Protein AF-A0AAE8H8X1-F1 (afdb_monomer)

Secondary structure (DSSP, 8-state):
-HHHHHHHHHHHHT-------------SS------SS----------HHHHHHHHHHHHHTS---

Structure (mmCIF, N/CA/C/O backbone):
data_AF-A0AAE8H8X1-F1
#
_entry.id   AF-A0AAE8H8X1-F1
#
loop_
_atom_site.group_PDB
_atom_site.id
_atom_site.type_symbol
_atom_site.label_atom_id
_atom_site.label_alt_id
_atom_site.label_comp_id
_atom_site.label_asym_id
_atom_site.label_entity_id
_atom_site.label_seq_id
_atom_site.pdbx_PDB_ins_code
_atom_site.Cartn_x
_atom_site.Cartn_y
_atom_site.Cartn_z
_atom_site.occupancy
_atom_site.B_iso_or_equiv
_atom_site.auth_seq_id
_atom_site.auth_comp_id
_atom_site.auth_asym_id
_atom_site.auth_atom_id
_atom_site.pdbx_PDB_model_num
ATOM 1 N N . MET A 1 1 ? 11.233 -3.291 -28.464 1.00 59.88 1 MET A N 1
ATOM 2 C CA . MET A 1 1 ? 11.343 -3.659 -27.033 1.00 59.88 1 MET A CA 1
ATOM 3 C C . MET A 1 1 ? 11.871 -2.517 -26.172 1.00 59.88 1 MET A C 1
ATOM 5 O O . MET A 1 1 ? 11.248 -2.229 -25.163 1.00 59.88 1 MET A O 1
ATOM 9 N N . VAL A 1 2 ? 12.920 -1.7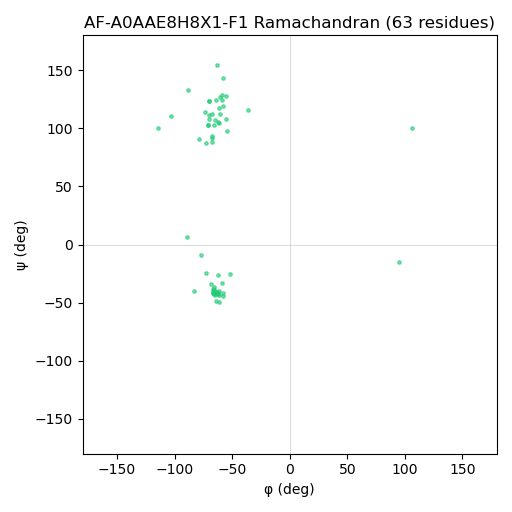95 -26.589 1.00 86.06 2 VAL A N 1
ATOM 10 C CA . VAL A 1 2 ? 13.461 -0.641 -25.834 1.00 86.06 2 VAL A CA 1
ATOM 11 C C . VAL A 1 2 ? 12.421 0.463 -25.584 1.00 86.06 2 VAL A C 1
ATOM 13 O O . VAL A 1 2 ? 12.317 0.953 -24.467 1.00 86.06 2 VAL A O 1
ATOM 16 N N . GLY A 1 3 ? 11.584 0.794 -26.576 1.00 86.19 3 GLY A N 1
ATOM 17 C CA . GLY A 1 3 ? 10.515 1.789 -26.398 1.00 86.19 3 GLY A CA 1
ATOM 18 C C . GLY A 1 3 ? 9.466 1.390 -25.352 1.00 86.19 3 GLY A C 1
ATOM 19 O O . GLY A 1 3 ? 9.098 2.202 -24.512 1.00 86.19 3 GLY A O 1
ATOM 20 N N . ALA A 1 4 ? 9.038 0.122 -25.346 1.00 85.75 4 ALA A N 1
ATOM 21 C CA . ALA A 1 4 ? 8.086 -0.391 -24.357 1.00 85.75 4 ALA A CA 1
ATOM 22 C C . ALA A 1 4 ? 8.681 -0.393 -22.939 1.00 85.75 4 ALA A C 1
ATOM 24 O O . ALA A 1 4 ? 8.002 -0.026 -21.982 1.00 85.75 4 ALA A O 1
ATOM 25 N N . LEU A 1 5 ? 9.967 -0.740 -22.816 1.00 87.50 5 LEU A N 1
ATOM 26 C CA . LEU A 1 5 ? 10.682 -0.696 -21.541 1.00 87.50 5 LEU A CA 1
ATOM 27 C C . LEU A 1 5 ? 10.802 0.741 -21.005 1.00 87.50 5 LEU A C 1
ATOM 29 O O . LEU A 1 5 ? 10.607 0.970 -19.815 1.00 87.50 5 LEU A O 1
ATOM 33 N N . GLY A 1 6 ? 11.076 1.709 -21.886 1.00 92.94 6 GLY A N 1
ATOM 34 C CA . GLY A 1 6 ? 11.166 3.125 -21.523 1.00 92.94 6 GLY A CA 1
ATOM 35 C C . GLY A 1 6 ? 9.848 3.687 -20.986 1.00 92.94 6 GLY A C 1
ATOM 36 O O . GLY A 1 6 ? 9.846 4.384 -19.975 1.00 92.94 6 GLY A O 1
ATOM 37 N N . VAL A 1 7 ? 8.719 3.329 -21.605 1.00 90.81 7 VAL A N 1
ATOM 38 C CA . VAL A 1 7 ? 7.384 3.740 -21.133 1.00 90.81 7 VAL A CA 1
ATOM 39 C C . VAL A 1 7 ? 7.070 3.139 -19.762 1.00 90.81 7 VAL A C 1
ATOM 41 O O . VAL A 1 7 ? 6.598 3.855 -18.881 1.00 90.81 7 VAL A O 1
ATOM 44 N N . ALA A 1 8 ? 7.371 1.855 -19.548 1.00 89.94 8 ALA A N 1
ATOM 45 C CA . ALA A 1 8 ? 7.158 1.206 -18.254 1.00 89.94 8 ALA A CA 1
ATOM 46 C C . ALA A 1 8 ? 8.009 1.840 -17.137 1.00 89.94 8 ALA A C 1
ATOM 48 O O . ALA A 1 8 ? 7.510 2.069 -16.036 1.00 89.94 8 ALA A O 1
ATOM 49 N N . ALA A 1 9 ? 9.269 2.177 -17.429 1.00 89.25 9 ALA A N 1
ATOM 50 C CA . ALA A 1 9 ? 10.157 2.844 -16.480 1.00 89.25 9 ALA A CA 1
ATOM 51 C C . ALA A 1 9 ? 9.675 4.261 -16.128 1.00 89.25 9 ALA A C 1
ATOM 53 O O . ALA A 1 9 ? 9.665 4.623 -14.954 1.00 89.25 9 ALA A O 1
ATOM 54 N N . LEU A 1 10 ? 9.224 5.043 -17.116 1.00 88.12 10 LEU A N 1
ATOM 55 C CA . LEU A 1 10 ? 8.653 6.373 -16.875 1.00 88.12 10 LEU A CA 1
ATOM 56 C C . LEU A 1 10 ? 7.354 6.304 -16.067 1.00 88.12 10 LEU A C 1
ATOM 58 O O . LEU A 1 10 ? 7.158 7.122 -15.176 1.00 88.12 10 LEU A O 1
ATOM 62 N N . ALA A 1 11 ? 6.489 5.323 -16.335 1.00 87.12 11 ALA A N 1
ATOM 63 C CA . ALA A 1 11 ? 5.254 5.130 -15.578 1.00 87.12 11 ALA A CA 1
ATOM 64 C C . ALA A 1 11 ? 5.527 4.791 -14.104 1.00 87.12 11 ALA A C 1
ATOM 66 O O . ALA A 1 11 ? 4.870 5.335 -13.221 1.00 87.12 11 ALA A O 1
ATOM 67 N N . LEU A 1 12 ? 6.520 3.934 -13.838 1.00 85.88 12 LEU A N 1
ATOM 68 C CA . LEU A 1 12 ? 6.972 3.629 -12.478 1.00 85.88 12 LEU A CA 1
ATOM 69 C C . LEU A 1 12 ? 7.628 4.837 -11.802 1.00 85.88 12 LEU A C 1
ATOM 71 O O . LEU A 1 12 ? 7.366 5.088 -10.632 1.00 85.88 12 LEU A O 1
ATOM 75 N N . ALA A 1 13 ? 8.451 5.600 -12.523 1.00 85.25 13 ALA A N 1
ATOM 76 C CA . ALA A 1 13 ? 9.113 6.786 -11.979 1.00 85.25 13 ALA A CA 1
ATOM 77 C C . ALA A 1 13 ? 8.131 7.930 -11.682 1.00 85.25 13 ALA A C 1
ATOM 79 O O . ALA A 1 13 ? 8.323 8.668 -10.722 1.00 85.25 13 ALA A O 1
ATOM 80 N N . ALA A 1 14 ? 7.073 8.070 -12.485 1.00 84.31 14 ALA A N 1
ATOM 81 C CA . ALA A 1 14 ? 6.001 9.035 -12.252 1.00 84.31 14 ALA A CA 1
ATOM 82 C C . ALA A 1 14 ? 5.026 8.591 -11.147 1.00 84.31 14 ALA A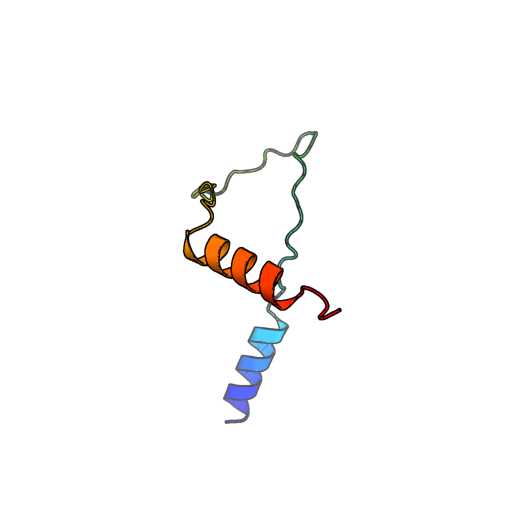 C 1
ATOM 84 O O . ALA A 1 14 ? 4.155 9.367 -10.748 1.00 84.31 14 ALA A O 1
ATOM 85 N N . TRP A 1 15 ? 5.135 7.350 -10.664 1.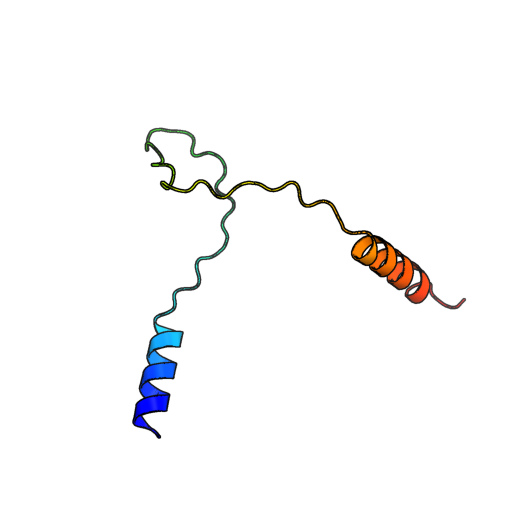00 83.44 15 TRP A N 1
ATOM 86 C CA . TRP A 1 15 ? 4.282 6.840 -9.605 1.00 83.44 15 TRP A CA 1
ATOM 87 C C . TRP A 1 15 ? 4.756 7.355 -8.243 1.00 83.44 15 TRP A C 1
ATOM 89 O O . TRP A 1 15 ? 5.569 6.734 -7.559 1.00 83.44 15 TRP A O 1
ATOM 99 N N . GLU A 1 16 ? 4.211 8.493 -7.823 1.00 71.00 16 GLU A N 1
ATOM 100 C CA . GLU A 1 16 ? 4.405 9.008 -6.470 1.00 71.00 16 GLU A CA 1
ATOM 101 C C . GLU A 1 16 ? 3.639 8.118 -5.481 1.00 71.00 16 GLU A C 1
ATOM 103 O O . GLU A 1 16 ? 2.410 8.174 -5.391 1.00 71.00 16 GLU A O 1
ATOM 108 N N . GLN A 1 17 ? 4.346 7.241 -4.763 1.00 60.56 17 GLN A N 1
ATOM 109 C CA . GLN A 1 17 ? 3.716 6.332 -3.809 1.00 60.56 17 GLN A CA 1
ATOM 110 C C . GLN A 1 17 ? 3.198 7.139 -2.603 1.00 60.56 17 GLN A C 1
ATOM 112 O O . GLN A 1 17 ? 4.010 7.640 -1.819 1.00 60.56 17 GLN A O 1
ATOM 117 N N . PRO A 1 18 ? 1.868 7.268 -2.404 1.00 63.50 18 PRO A N 1
ATOM 118 C CA . PRO A 1 18 ? 1.339 8.077 -1.321 1.00 63.50 18 PRO A CA 1
ATOM 119 C C . PRO A 1 18 ? 1.702 7.408 0.001 1.00 63.50 18 PRO A C 1
ATOM 121 O O . PRO A 1 18 ? 1.226 6.317 0.322 1.00 63.50 18 PRO A O 1
ATOM 124 N N . ARG A 1 19 ? 2.577 8.055 0.776 1.00 60.84 19 ARG A N 1
ATOM 125 C CA . ARG A 1 19 ? 2.892 7.624 2.139 1.00 60.84 19 ARG A CA 1
ATOM 126 C C . ARG A 1 19 ? 1.591 7.547 2.931 1.00 60.84 19 ARG A C 1
ATOM 128 O O . ARG A 1 19 ? 0.839 8.516 2.997 1.00 60.84 19 ARG A O 1
ATOM 135 N N . THR A 1 20 ? 1.345 6.404 3.564 1.00 64.62 20 THR A N 1
ATOM 136 C CA . THR A 1 20 ? 0.235 6.240 4.502 1.00 64.62 20 THR A CA 1
ATOM 137 C C . THR A 1 20 ? 0.516 7.096 5.736 1.00 64.62 20 THR A C 1
ATOM 139 O O . THR A 1 20 ? 1.211 6.665 6.656 1.00 64.62 20 THR A O 1
ATOM 142 N N . GLN A 1 21 ? 0.042 8.338 5.741 1.00 61.78 21 GLN A N 1
ATOM 143 C CA . GLN A 1 21 ? 0.049 9.183 6.930 1.00 61.78 21 GLN A CA 1
ATOM 144 C C . GLN A 1 21 ? -1.237 8.944 7.719 1.00 61.78 21 GLN A C 1
ATOM 146 O O . GLN A 1 21 ? -2.333 8.926 7.157 1.00 61.78 21 GLN A O 1
ATOM 151 N N . VAL A 1 22 ? -1.100 8.750 9.032 1.00 65.06 22 VAL A N 1
ATOM 152 C CA . VAL A 1 22 ? -2.243 8.748 9.945 1.00 65.06 22 VAL A CA 1
ATOM 153 C C . VAL A 1 22 ? -2.729 10.190 10.024 1.00 65.06 22 VAL A C 1
ATOM 155 O O . VAL A 1 22 ? -2.095 11.032 10.655 1.00 65.06 22 VAL A O 1
ATOM 158 N N . LEU A 1 23 ? -3.824 10.484 9.325 1.00 59.84 23 LEU A N 1
ATOM 159 C CA . LEU A 1 23 ? -4.527 11.756 9.436 1.00 59.84 23 LEU A CA 1
ATOM 160 C C . LEU A 1 23 ? -5.147 11.821 10.837 1.00 59.84 23 LEU A C 1
ATOM 162 O O . LEU A 1 23 ? -6.277 11.386 11.051 1.00 59.84 23 LEU A O 1
ATOM 166 N N . SER A 1 24 ? -4.387 12.322 11.812 1.00 61.56 24 SER A N 1
ATOM 167 C CA . SER A 1 24 ? -4.946 12.763 13.089 1.00 61.56 24 SER A CA 1
ATOM 168 C C . SER A 1 24 ? -5.961 13.855 12.775 1.00 61.56 24 SER A C 1
AT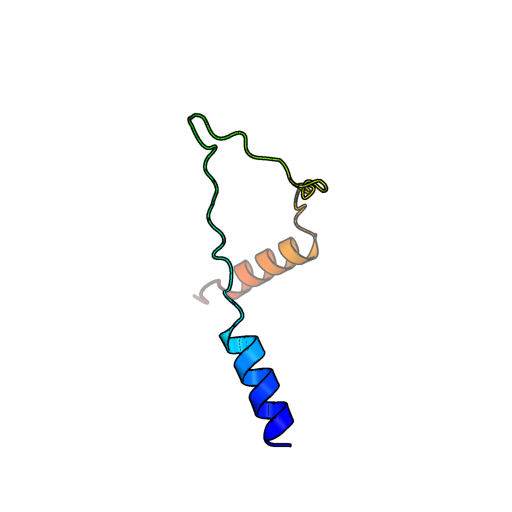OM 170 O O . SER A 1 24 ? -5.614 14.800 12.069 1.00 61.56 24 SER A O 1
ATOM 172 N N . ALA A 1 25 ? -7.208 13.683 13.228 1.00 60.38 25 ALA A N 1
ATOM 173 C CA . ALA A 1 25 ? -8.330 14.573 12.936 1.00 60.38 25 ALA A CA 1
ATOM 174 C C . ALA A 1 25 ? -7.873 16.039 12.886 1.00 60.38 25 ALA A C 1
ATOM 176 O O . ALA A 1 25 ? -7.372 16.565 13.881 1.00 60.38 25 ALA A O 1
ATOM 177 N N . SER A 1 26 ? -7.982 16.666 11.712 1.00 59.19 26 SER A N 1
ATOM 178 C CA . SER A 1 26 ? -7.520 18.034 11.502 1.00 59.19 26 SER A CA 1
ATOM 179 C C . SER A 1 26 ? -8.293 18.963 12.435 1.00 59.19 26 SER A C 1
ATOM 181 O O . SER A 1 26 ? -9.470 19.249 12.207 1.00 59.19 26 SER A O 1
ATOM 183 N N . GLN A 1 27 ? -7.648 19.424 13.505 1.00 60.09 27 GLN A N 1
ATOM 184 C CA . GLN A 1 27 ? -8.173 20.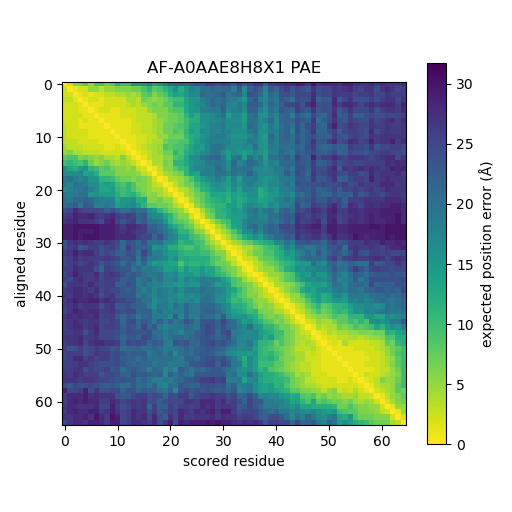523 14.297 1.00 60.09 27 GLN A CA 1
ATOM 185 C C . GLN A 1 27 ? -8.061 21.796 13.457 1.00 60.09 27 GLN A C 1
ATOM 187 O O . GLN A 1 27 ? -6.968 22.309 13.241 1.00 60.09 27 GLN A O 1
ATOM 192 N N . GLY A 1 28 ? -9.204 22.296 12.990 1.00 54.41 28 GLY A N 1
ATOM 193 C CA . GLY A 1 28 ? -9.338 23.671 12.518 1.00 54.41 28 GLY A CA 1
ATOM 194 C C . GLY A 1 28 ? -9.434 23.847 11.003 1.00 54.41 28 GLY A C 1
ATOM 195 O O . GLY A 1 28 ? -8.438 23.946 10.297 1.00 54.41 28 GLY A O 1
ATOM 196 N N . GLY A 1 29 ? -10.667 24.024 10.526 1.00 55.34 29 GLY A N 1
ATOM 197 C CA . GLY A 1 29 ? -10.977 25.056 9.530 1.00 55.34 29 GLY A CA 1
ATOM 198 C C . GLY A 1 29 ? -10.996 24.675 8.050 1.00 55.34 29 GLY A C 1
ATOM 199 O O . GLY A 1 29 ? -11.578 25.425 7.273 1.00 55.34 29 GLY A O 1
ATOM 200 N N . ALA A 1 30 ? -10.451 23.533 7.633 1.00 58.22 30 ALA A N 1
ATOM 201 C CA . ALA A 1 30 ? -10.619 23.056 6.261 1.00 58.22 30 ALA A CA 1
ATOM 202 C C . ALA A 1 30 ? -11.649 21.925 6.241 1.00 58.22 30 ALA A C 1
ATOM 204 O O . ALA A 1 30 ? -11.405 20.844 6.770 1.00 58.22 30 ALA A O 1
ATOM 205 N N . GLN A 1 31 ? -12.819 22.185 5.656 1.00 60.47 31 GLN A N 1
ATOM 206 C CA . GLN A 1 31 ? -13.863 21.194 5.412 1.00 60.47 31 GLN A CA 1
ATOM 207 C C . GLN A 1 31 ? -13.253 20.022 4.62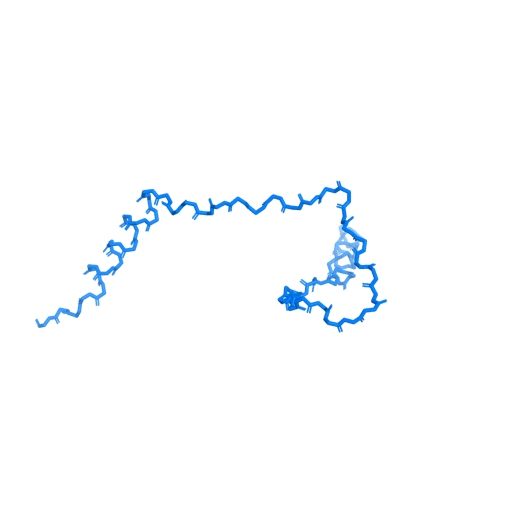1 1.00 60.47 31 GLN A C 1
ATOM 209 O O . GLN A 1 31 ? -13.079 20.114 3.406 1.00 60.47 31 GLN A O 1
ATOM 214 N N . CYS A 1 32 ? -12.875 18.930 5.289 1.00 63.28 32 CYS A N 1
ATOM 215 C CA . CYS A 1 32 ? -12.416 17.735 4.593 1.00 63.28 32 CYS A CA 1
ATOM 216 C C . CYS A 1 32 ? -13.601 17.180 3.802 1.00 63.28 32 CYS A C 1
ATOM 218 O O . CYS A 1 32 ? -14.510 16.576 4.372 1.00 63.28 32 CYS A O 1
ATOM 220 N N . LEU A 1 33 ? -13.607 17.418 2.488 1.00 65.25 33 LEU A N 1
ATOM 221 C CA . LEU A 1 33 ? -14.569 16.803 1.588 1.00 65.25 33 LEU A CA 1
ATOM 222 C C . LEU A 1 33 ? -14.351 15.294 1.653 1.00 65.25 33 LEU A C 1
ATOM 224 O O . LEU A 1 33 ? -13.365 14.762 1.144 1.00 65.25 33 LEU A O 1
ATOM 228 N N . LEU A 1 34 ? -15.266 14.614 2.339 1.00 61.88 34 LEU A N 1
ATOM 229 C CA . LEU A 1 34 ? -15.292 13.164 2.394 1.00 61.88 34 LEU A CA 1
ATOM 230 C C . LEU A 1 34 ? -15.418 12.640 0.953 1.00 61.88 34 LEU A C 1
ATOM 232 O O . LEU A 1 34 ? -16.287 13.110 0.208 1.00 61.88 34 LEU A O 1
ATOM 236 N N . PRO A 1 35 ? -14.556 11.703 0.520 1.00 61.56 35 PRO A N 1
ATOM 237 C CA . PRO A 1 35 ? -14.669 11.117 -0.807 1.00 61.56 35 PRO A CA 1
ATOM 238 C C . PRO A 1 35 ? -16.049 10.469 -0.968 1.00 61.56 35 PRO A C 1
ATOM 240 O O . PRO A 1 35 ? -16.572 9.875 -0.025 1.00 61.56 35 PRO A O 1
ATOM 243 N N . ARG A 1 36 ? -16.634 10.558 -2.175 1.00 65.75 36 ARG A N 1
ATOM 244 C CA . ARG A 1 36 ? -17.987 10.036 -2.475 1.00 65.75 36 ARG A CA 1
ATOM 245 C C . ARG A 1 36 ? -18.181 8.570 -2.074 1.00 65.75 36 ARG A C 1
ATOM 247 O O . ARG A 1 36 ? -19.304 8.157 -1.812 1.00 65.75 36 ARG A O 1
ATOM 254 N N . VAL A 1 37 ? -17.093 7.807 -2.014 1.00 65.88 37 VAL A N 1
ATOM 255 C CA . VAL A 1 37 ? -17.061 6.467 -1.437 1.00 65.88 37 VAL A CA 1
ATOM 256 C C . VAL A 1 37 ? -16.173 6.517 -0.199 1.00 65.88 37 VAL A C 1
ATOM 258 O O . VAL A 1 37 ? -14.945 6.506 -0.299 1.00 65.88 37 VAL A O 1
ATOM 261 N N . ALA A 1 38 ? -16.793 6.591 0.976 1.00 61.72 38 ALA A N 1
ATOM 262 C CA . ALA A 1 38 ? -16.084 6.385 2.227 1.00 61.72 38 ALA A CA 1
ATOM 263 C C . ALA A 1 38 ? -15.570 4.941 2.251 1.00 61.72 38 ALA A C 1
ATOM 265 O O . ALA A 1 38 ? -16.341 3.994 2.081 1.00 61.72 38 ALA A O 1
ATOM 266 N N . LYS A 1 39 ? -14.258 4.765 2.435 1.00 64.38 39 LYS A N 1
ATOM 267 C CA . LYS A 1 39 ? -13.670 3.438 2.612 1.00 64.38 39 LYS A CA 1
ATOM 268 C C . LYS A 1 39 ? -14.294 2.826 3.862 1.00 64.38 39 LYS A C 1
ATOM 270 O O . LYS A 1 39 ? -14.075 3.328 4.963 1.00 64.38 39 LYS A O 1
ATOM 275 N N . ALA A 1 40 ? -15.098 1.782 3.681 1.00 69.06 40 ALA A N 1
ATOM 276 C CA . ALA A 1 40 ? -15.704 1.078 4.795 1.00 69.06 40 ALA A CA 1
ATOM 277 C C . ALA A 1 40 ? -14.582 0.565 5.703 1.00 69.06 40 ALA A C 1
ATOM 279 O O . ALA A 1 40 ? -13.721 -0.203 5.270 1.00 69.06 40 ALA A O 1
ATOM 280 N N . SER A 1 41 ? -14.576 1.026 6.953 1.00 64.31 41 SER A N 1
ATOM 281 C CA . SER A 1 41 ? -13.732 0.444 7.987 1.00 64.31 41 SER A CA 1
ATOM 282 C C . SER A 1 41 ? -14.342 -0.904 8.343 1.00 64.31 41 SER A C 1
ATOM 284 O O . SER A 1 41 ? -15.233 -1.008 9.185 1.00 64.31 41 SER A O 1
ATOM 286 N N . THR A 1 42 ? -13.949 -1.941 7.610 1.00 69.31 42 THR A N 1
ATOM 287 C CA . THR A 1 42 ? -14.314 -3.310 7.952 1.00 69.31 42 THR A CA 1
ATOM 288 C C . THR A 1 42 ? -13.540 -3.680 9.204 1.00 69.31 42 THR A C 1
ATOM 290 O O . THR A 1 42 ? -12.309 -3.605 9.201 1.00 69.31 42 THR A O 1
ATOM 293 N N . ALA A 1 43 ? -14.241 -4.086 10.263 1.00 66.62 43 ALA A N 1
ATOM 294 C CA . ALA A 1 43 ? -13.596 -4.704 11.410 1.00 66.62 43 ALA A CA 1
ATOM 295 C C . ALA A 1 43 ? -12.790 -5.904 10.899 1.00 66.62 43 ALA A C 1
ATOM 297 O O . ALA A 1 43 ? -13.367 -6.896 10.451 1.00 66.62 43 ALA A O 1
ATOM 298 N N . ALA A 1 44 ? -11.463 -5.778 10.896 1.00 64.75 44 ALA A N 1
ATOM 299 C CA . ALA A 1 44 ? -10.572 -6.860 10.520 1.00 64.75 44 ALA A CA 1
ATOM 300 C C . ALA A 1 44 ? -10.699 -7.938 11.599 1.00 64.75 44 ALA A C 1
ATOM 302 O O . ALA A 1 44 ? -10.092 -7.851 12.665 1.00 64.75 44 ALA A O 1
ATOM 303 N N . LYS A 1 45 ? -11.581 -8.910 11.360 1.00 70.25 45 LYS A N 1
ATOM 304 C CA . LYS A 1 45 ? -11.699 -10.113 12.173 1.00 70.25 45 LYS A CA 1
ATOM 305 C C . LYS A 1 45 ? -10.480 -10.966 11.825 1.00 70.25 45 LYS A C 1
ATOM 307 O O . LYS A 1 45 ? -10.410 -11.400 10.681 1.00 70.25 45 LYS A O 1
ATOM 312 N N . PRO A 1 46 ? -9.543 -11.202 12.758 1.00 63.16 46 PRO A N 1
ATOM 313 C CA . PRO A 1 46 ? -8.458 -12.130 12.503 1.00 63.16 46 PRO A CA 1
ATOM 314 C C . PRO A 1 46 ? -9.068 -13.508 12.256 1.00 63.16 46 PRO A C 1
ATOM 316 O O . PRO A 1 46 ? -9.793 -14.060 13.090 1.00 63.16 46 PRO A O 1
ATOM 319 N N . ASP A 1 47 ? -8.843 -13.998 11.052 1.00 69.50 47 ASP A N 1
ATOM 320 C CA . ASP A 1 47 ? -9.254 -15.299 10.564 1.00 69.50 47 ASP A CA 1
ATOM 321 C C . ASP A 1 47 ? -8.567 -16.418 11.362 1.00 69.50 47 ASP A C 1
ATOM 323 O O . ASP A 1 47 ? -7.503 -16.242 11.960 1.00 69.50 47 ASP A O 1
ATOM 327 N N . HIS A 1 48 ? -9.211 -17.587 11.409 1.00 73.56 48 HIS A N 1
ATOM 328 C CA . HIS A 1 48 ? -8.729 -18.729 12.193 1.00 73.56 48 HIS A CA 1
ATOM 329 C C . HIS A 1 48 ? -7.325 -19.172 11.758 1.00 73.56 48 HIS A C 1
ATOM 331 O O . HIS A 1 48 ? -6.521 -19.552 12.605 1.00 73.56 48 HIS A O 1
ATOM 337 N N . GLU A 1 49 ? -7.006 -19.033 10.471 1.00 75.19 49 GLU A N 1
ATOM 338 C CA . GLU A 1 49 ? -5.693 -19.351 9.907 1.00 75.19 49 GLU A CA 1
ATOM 339 C C . GLU A 1 49 ? -4.593 -18.422 10.433 1.00 75.19 49 GLU A C 1
ATOM 341 O O . GLU A 1 49 ? -3.492 -18.883 10.726 1.00 75.19 49 GLU A O 1
ATOM 346 N N . LEU A 1 50 ? -4.886 -17.131 10.645 1.00 80.06 50 LEU A N 1
ATOM 347 C CA . LEU A 1 50 ? -3.929 -16.195 11.240 1.00 80.06 50 LEU A CA 1
ATOM 348 C C . LEU A 1 50 ? -3.641 -16.550 12.705 1.00 80.06 50 LEU A C 1
ATOM 350 O O . LEU A 1 50 ? -2.489 -16.506 13.142 1.00 80.06 50 LEU A O 1
ATOM 354 N N . LEU A 1 51 ? -4.672 -16.943 13.459 1.00 86.44 51 LEU A N 1
ATOM 355 C CA . LEU A 1 51 ? -4.511 -17.392 14.845 1.00 86.44 51 LEU A CA 1
ATOM 356 C C . LEU A 1 51 ? -3.718 -18.705 14.921 1.00 86.44 51 LEU A C 1
ATOM 358 O O . LEU A 1 51 ? -2.829 -18.835 15.765 1.00 86.44 51 LEU A O 1
ATOM 362 N N . LEU A 1 52 ? -3.990 -19.650 14.016 1.00 86.12 52 LEU A N 1
ATOM 363 C CA . LEU A 1 52 ? -3.266 -20.918 13.930 1.00 86.12 52 LEU A CA 1
ATOM 364 C C . LEU A 1 52 ? -1.801 -20.705 13.513 1.00 86.12 52 LEU A C 1
ATOM 366 O O . LEU A 1 52 ? -0.898 -21.328 14.073 1.00 86.12 52 LEU A O 1
ATOM 370 N N . PHE A 1 53 ? -1.552 -19.766 12.599 1.00 87.19 53 PHE A N 1
ATOM 371 C CA . PHE A 1 53 ? -0.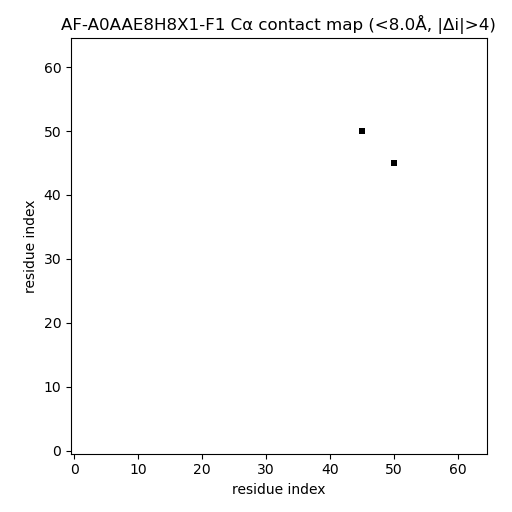213 -19.366 12.175 1.00 87.19 53 PHE A CA 1
ATOM 372 C C . PHE A 1 53 ? 0.595 -18.736 13.320 1.00 87.19 53 PHE A C 1
ATOM 374 O O . PHE A 1 53 ? 1.725 -19.152 13.580 1.00 87.19 53 PHE A O 1
ATOM 381 N N . MET A 1 54 ? 0.017 -17.783 14.061 1.00 87.00 54 MET A N 1
ATOM 382 C CA . MET A 1 54 ? 0.668 -17.174 15.232 1.00 87.00 54 MET A CA 1
ATOM 383 C C . MET A 1 54 ? 0.970 -18.203 16.325 1.00 87.00 54 MET A C 1
ATOM 385 O O . MET A 1 54 ? 2.052 -18.182 16.917 1.00 87.00 54 MET A O 1
ATOM 389 N N . PHE A 1 55 ? 0.044 -19.136 16.557 1.00 87.81 55 PHE A N 1
ATOM 390 C CA . PHE A 1 55 ? 0.253 -20.252 17.471 1.00 87.81 55 PHE A CA 1
ATOM 391 C C . PHE A 1 55 ? 1.424 -21.137 17.023 1.00 87.81 55 PHE A C 1
ATOM 393 O O . PHE A 1 55 ? 2.339 -21.365 17.815 1.00 87.81 55 PHE A O 1
ATOM 400 N N . GLY A 1 56 ? 1.459 -21.551 15.753 1.00 86.81 56 GLY A N 1
ATOM 401 C CA . GLY A 1 56 ? 2.559 -22.341 15.192 1.00 86.81 56 GLY A CA 1
ATOM 402 C C . GLY A 1 56 ? 3.918 -21.643 15.309 1.00 86.81 56 GLY A C 1
ATOM 403 O O . GLY A 1 56 ? 4.888 -22.251 15.763 1.00 86.81 56 GLY A O 1
ATOM 404 N N . MET A 1 57 ? 3.987 -20.341 15.008 1.00 87.31 57 MET A N 1
ATOM 405 C CA . MET A 1 57 ? 5.216 -19.555 15.189 1.00 87.31 57 MET A CA 1
ATOM 406 C C . MET A 1 57 ? 5.661 -19.502 16.655 1.00 87.31 57 MET A C 1
ATOM 408 O O . MET A 1 57 ? 6.839 -19.695 16.950 1.00 87.31 57 MET A O 1
ATOM 412 N N . SER A 1 58 ? 4.731 -19.289 17.592 1.00 82.31 58 SER A N 1
ATOM 413 C CA . SER A 1 58 ? 5.051 -19.255 19.027 1.00 82.31 58 SER A CA 1
ATOM 414 C C . SER A 1 58 ? 5.601 -20.582 19.562 1.00 82.31 58 SER A C 1
ATOM 416 O O . SER A 1 58 ? 6.340 -20.585 20.545 1.00 82.31 58 SER A O 1
ATOM 418 N N . GLN A 1 59 ? 5.252 -21.704 18.924 1.00 82.81 59 GLN A N 1
ATOM 419 C CA . GLN A 1 59 ? 5.754 -23.029 19.279 1.00 82.81 59 GLN A CA 1
ATOM 420 C C . GLN A 1 59 ? 7.124 -23.307 18.659 1.00 82.81 59 GLN A C 1
ATOM 422 O O . GLN A 1 59 ? 7.987 -23.853 19.342 1.00 82.81 59 GLN A O 1
ATOM 427 N N . GLY A 1 60 ? 7.342 -22.897 17.404 1.00 74.31 60 GLY A N 1
ATOM 428 C CA . GLY A 1 60 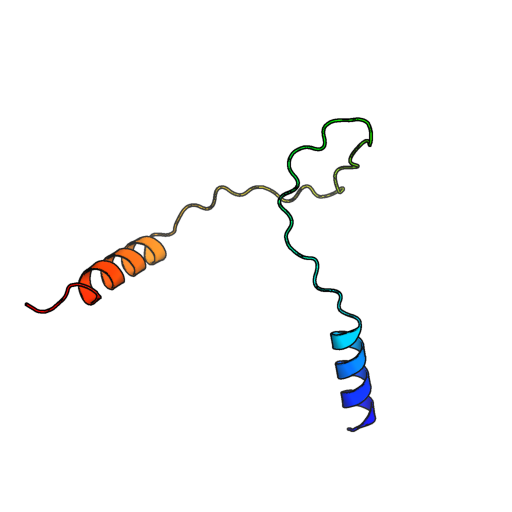? 8.615 -23.082 16.699 1.00 74.31 60 GLY A CA 1
ATOM 429 C C . GLY A 1 60 ? 9.743 -22.165 17.181 1.00 74.31 60 GLY A C 1
ATOM 430 O O . GLY A 1 60 ? 10.910 -22.516 17.046 1.00 74.31 60 GLY A O 1
ATOM 431 N N . MET A 1 61 ? 9.415 -21.012 17.774 1.00 71.81 61 MET A N 1
ATOM 432 C CA . MET A 1 61 ? 10.406 -20.074 18.326 1.00 71.81 61 MET A CA 1
ATOM 433 C C . MET A 1 61 ? 10.779 -20.347 19.791 1.00 71.81 61 MET A C 1
ATOM 435 O O . MET A 1 61 ? 11.501 -19.553 20.396 1.00 71.81 61 MET A O 1
ATOM 439 N N . ARG A 1 62 ? 10.296 -21.443 20.393 1.00 70.38 62 ARG A N 1
ATOM 440 C CA . ARG A 1 62 ? 10.741 -21.843 21.734 1.00 70.38 62 ARG A CA 1
ATOM 441 C C . ARG A 1 62 ? 12.192 -22.324 21.642 1.00 70.38 62 ARG A C 1
ATOM 44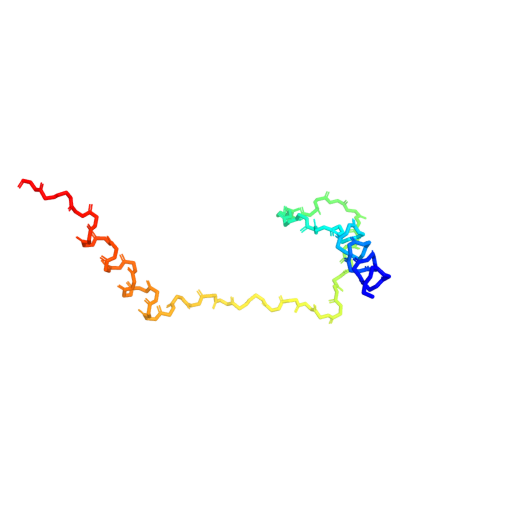3 O O . ARG A 1 62 ? 12.454 -23.241 20.865 1.00 70.38 62 ARG A O 1
ATOM 450 N N . PRO A 1 63 ? 13.131 -21.734 22.404 1.00 66.25 63 PRO A N 1
ATOM 451 C CA . PRO A 1 63 ? 14.501 -22.215 22.413 1.00 66.25 63 PRO A CA 1
ATOM 452 C C . PRO A 1 63 ? 14.506 -23.663 22.902 1.00 66.25 63 PRO A C 1
ATOM 454 O O . PRO A 1 63 ? 13.940 -23.970 23.952 1.00 66.25 63 PRO A O 1
ATOM 457 N N . GLN A 1 64 ? 15.116 -24.549 22.119 1.00 65.50 64 GLN A N 1
ATOM 458 C CA . GLN A 1 64 ? 15.431 -25.905 22.544 1.00 65.50 64 GLN A CA 1
ATOM 459 C C . GLN A 1 64 ? 16.453 -25.789 23.683 1.00 65.50 64 GLN A C 1
ATOM 461 O O . GLN A 1 64 ? 17.579 -25.359 23.439 1.00 65.50 64 GLN A O 1
ATOM 466 N N . SER A 1 65 ? 16.019 -26.055 24.920 1.00 61.69 65 SER A N 1
ATOM 467 C CA . SER A 1 65 ? 16.885 -26.058 26.108 1.00 61.69 65 SER A CA 1
ATOM 468 C C . SER A 1 65 ? 17.901 -27.186 26.055 1.00 61.69 65 SER A C 1
ATOM 470 O O . SER A 1 65 ? 17.454 -28.307 25.711 1.00 61.69 65 SER A O 1
#

pLDDT: mean 72.59, std 11.45, range [54.41, 92.94]

Sequence (65 aa):
MVGALGVAALALAAWEQPRTQVLSASQGGAQCLLPRVAKASTAAKPDHELLLFMFGMSQGMRPQS

Radius of gyration: 22.37 Å; Cα contacts (8 Å, |Δi|>4): 1; chains: 1; bounding box: 35×51×53 Å

Mean predicted aligned error: 16.94 Å

Solvent-accessible surface area (backbone atoms only — not comparable to full-atom values): 4552 Å² total; per-residue (Å²): 108,70,68,62,51,52,52,53,52,51,55,57,71,68,54,77,76,78,74,90,70,86,79,67,81,80,84,76,92,71,84,77,78,74,58,96,70,70,79,78,85,67,82,83,71,84,47,71,65,58,56,51,49,53,50,52,51,63,60,71,68,52,79,88,126

Organism: NCBI:txid76760

Foldseek 3Di:
DVVVVVVVVVVVVPDPPDPPDDPPPDPDDDDPPQPPDHDPPDPPDPDPVNVVVVVVVVVVPPDPD